Protein AF-A0A662UD74-F1 (afdb_monomer)

Structure (mmCIF, N/CA/C/O backbone):
data_AF-A0A662UD74-F1
#
_entry.id   AF-A0A662UD74-F1
#
loop_
_atom_site.group_PDB
_atom_site.id
_atom_site.type_symbol
_atom_site.label_atom_id
_atom_site.label_alt_id
_atom_site.label_comp_id
_atom_site.label_asym_id
_atom_site.label_entity_id
_atom_site.label_seq_id
_atom_site.pdbx_PDB_ins_code
_atom_site.Cartn_x
_atom_site.Cartn_y
_atom_site.Cartn_z
_atom_site.occupancy
_atom_site.B_iso_or_equiv
_atom_site.auth_seq_id
_atom_site.auth_comp_id
_atom_site.auth_asym_id
_atom_site.auth_atom_id
_atom_site.pdbx_PDB_model_num
ATOM 1 N N . LEU A 1 1 ? -16.471 -1.098 -2.892 1.00 44.75 1 LEU A N 1
ATOM 2 C CA . LEU A 1 1 ? -15.499 -0.949 -1.782 1.00 44.75 1 LEU A CA 1
ATOM 3 C C . LEU A 1 1 ? -14.424 0.017 -2.291 1.00 44.75 1 LEU A C 1
ATOM 5 O O . LEU A 1 1 ? -13.249 -0.309 -2.298 1.00 44.75 1 LEU A O 1
ATOM 9 N N . ASP A 1 2 ? -14.842 1.191 -2.783 1.00 41.38 2 ASP A N 1
ATOM 10 C CA . ASP A 1 2 ? -14.119 1.912 -3.855 1.00 41.38 2 ASP A CA 1
ATOM 11 C C . ASP A 1 2 ? -13.345 3.128 -3.322 1.00 41.38 2 ASP A C 1
ATOM 13 O O . ASP A 1 2 ? -13.164 4.126 -4.008 1.00 41.38 2 ASP A O 1
ATOM 17 N N . LYS A 1 3 ? -12.939 3.073 -2.050 1.00 51.00 3 LYS A N 1
ATOM 18 C CA . LYS A 1 3 ? -12.200 4.141 -1.359 1.00 51.00 3 LYS A CA 1
ATOM 19 C C . LYS A 1 3 ? -10.983 3.568 -0.633 1.00 51.00 3 LYS A C 1
ATOM 21 O O . LYS A 1 3 ? -10.838 3.755 0.573 1.00 51.00 3 LYS A O 1
ATOM 26 N N . LEU A 1 4 ? -10.152 2.822 -1.363 1.00 53.00 4 LEU A N 1
ATOM 27 C CA . LEU A 1 4 ? -8.916 2.233 -0.834 1.00 53.00 4 LEU A CA 1
ATOM 28 C C . LEU A 1 4 ? -7.931 3.302 -0.309 1.00 53.00 4 LEU A C 1
ATOM 30 O O . LEU A 1 4 ? -7.178 3.028 0.620 1.00 53.00 4 LEU A O 1
ATOM 34 N N . ASP A 1 5 ? -8.005 4.536 -0.820 1.00 58.25 5 ASP A N 1
ATOM 35 C CA . ASP A 1 5 ? -7.095 5.635 -0.451 1.00 58.25 5 ASP A CA 1
ATOM 36 C C . ASP A 1 5 ? -7.218 6.092 1.012 1.00 58.25 5 ASP A C 1
ATOM 38 O O . ASP A 1 5 ? -6.289 6.669 1.575 1.00 58.25 5 ASP A O 1
ATOM 42 N N . TYR A 1 6 ? -8.352 5.828 1.668 1.00 63.62 6 TYR A N 1
ATOM 43 C CA . TYR A 1 6 ? -8.586 6.315 3.030 1.00 63.62 6 TYR A CA 1
ATOM 44 C C . TYR A 1 6 ? -7.728 5.607 4.083 1.00 63.62 6 TYR A C 1
ATOM 46 O O . TYR A 1 6 ? -7.452 6.191 5.127 1.00 63.62 6 TYR A O 1
ATOM 54 N N . TRP A 1 7 ? -7.309 4.365 3.829 1.00 67.44 7 TRP A N 1
ATOM 55 C CA . TRP A 1 7 ? -6.445 3.624 4.754 1.00 67.44 7 TRP A CA 1
ATOM 56 C C . TRP A 1 7 ? -5.022 4.175 4.738 1.00 67.44 7 TRP A C 1
ATOM 58 O O . TRP A 1 7 ? -4.445 4.390 5.796 1.00 67.44 7 TRP A O 1
ATOM 68 N N . TYR A 1 8 ? -4.510 4.514 3.552 1.00 68.38 8 TYR A N 1
ATOM 69 C CA . TYR A 1 8 ? -3.223 5.192 3.409 1.00 68.38 8 TYR A CA 1
ATOM 70 C C . TYR A 1 8 ? -3.217 6.567 4.089 1.00 68.38 8 TYR A C 1
ATOM 72 O O . TYR A 1 8 ? -2.278 6.923 4.802 1.00 68.38 8 TYR A O 1
ATOM 80 N N . LEU A 1 9 ? -4.292 7.343 3.920 1.00 74.19 9 LEU A N 1
ATOM 81 C CA . LEU A 1 9 ? -4.428 8.630 4.603 1.00 74.19 9 LEU A CA 1
ATOM 82 C C . LEU A 1 9 ? -4.516 8.475 6.132 1.00 74.19 9 LEU A C 1
ATOM 84 O O . LEU A 1 9 ? -4.100 9.375 6.857 1.00 74.19 9 LEU A O 1
ATOM 88 N N . LEU A 1 10 ? -5.066 7.363 6.628 1.00 79.38 10 LEU A N 1
ATOM 89 C CA . LEU A 1 10 ? -5.180 7.087 8.061 1.00 79.38 10 LEU A CA 1
ATOM 90 C C . LEU A 1 10 ? -3.835 6.673 8.678 1.00 79.38 10 LEU A C 1
ATOM 92 O O . LEU A 1 10 ? -3.499 7.140 9.764 1.00 79.38 10 LEU A O 1
ATOM 96 N N . ASP A 1 11 ? -3.074 5.826 7.982 1.00 75.12 11 ASP A N 1
ATOM 97 C CA . ASP A 1 11 ? -1.722 5.402 8.375 1.00 75.12 11 ASP A CA 1
ATOM 98 C C . ASP A 1 11 ? -0.739 6.585 8.366 1.00 75.12 11 ASP A C 1
ATOM 100 O O . ASP A 1 11 ? -0.071 6.860 9.362 1.00 75.12 11 ASP A O 1
ATOM 104 N N . SER A 1 12 ? -0.750 7.390 7.298 1.00 75.50 12 SER A N 1
ATOM 105 C CA . SER A 1 12 ? 0.073 8.608 7.196 1.00 75.50 12 SER A CA 1
ATOM 106 C C . SER A 1 12 ? -0.319 9.728 8.176 1.00 75.50 12 SER A C 1
ATOM 108 O O . SER A 1 12 ? 0.383 10.737 8.267 1.00 75.50 12 SER A O 1
ATOM 110 N N . GLY A 1 13 ? -1.430 9.583 8.908 1.00 74.94 13 GLY A N 1
ATOM 111 C CA . GLY A 1 13 ? -1.943 10.588 9.843 1.00 74.94 13 GLY A CA 1
ATOM 112 C C . GLY A 1 13 ? -2.609 11.799 9.178 1.00 74.94 13 GLY A C 1
ATOM 113 O O . GLY A 1 13 ? -2.888 12.787 9.856 1.00 74.94 13 GLY A O 1
ATOM 114 N N . ALA A 1 14 ? -2.879 11.743 7.871 1.00 74.81 14 ALA A N 1
ATOM 115 C CA . ALA A 1 14 ? -3.571 12.796 7.126 1.00 74.81 14 ALA A CA 1
ATOM 116 C C . ALA A 1 14 ? -5.083 12.853 7.424 1.00 74.81 14 ALA A C 1
ATOM 118 O O . ALA A 1 14 ? -5.702 13.912 7.303 1.00 74.81 14 ALA A O 1
ATOM 119 N N . VAL A 1 15 ? -5.686 11.731 7.826 1.00 76.06 15 VAL A N 1
ATOM 120 C CA . VAL A 1 15 ? -7.067 11.649 8.332 1.00 76.06 15 VAL A CA 1
ATOM 121 C C . VAL A 1 15 ? -7.108 10.810 9.609 1.00 76.06 15 VAL A C 1
ATOM 123 O O . VAL A 1 15 ? -6.220 10.000 9.847 1.00 76.06 15 VAL A O 1
ATOM 126 N N . ASP A 1 16 ? -8.145 10.977 10.433 1.00 82.44 16 ASP A N 1
ATOM 127 C CA . ASP A 1 16 ? -8.343 10.177 11.646 1.00 82.44 16 ASP A CA 1
ATOM 128 C C . ASP A 1 16 ? -9.834 9.837 11.844 1.00 82.44 16 ASP A C 1
ATOM 130 O O . ASP A 1 16 ? -10.723 10.528 11.335 1.00 82.44 16 ASP A O 1
ATOM 134 N N . LEU A 1 17 ? -10.125 8.777 12.601 1.00 81.69 17 LEU A N 1
ATOM 135 C CA . LEU A 1 17 ? -11.459 8.513 13.128 1.00 81.69 17 LEU A CA 1
ATOM 136 C C . LEU A 1 17 ? -11.721 9.522 14.245 1.00 81.69 17 LEU A C 1
ATOM 138 O O . LEU A 1 17 ? -11.358 9.285 15.393 1.00 81.69 17 LEU A O 1
ATOM 142 N N . ALA A 1 18 ? -12.342 10.651 13.922 1.00 74.06 18 ALA A N 1
ATOM 143 C CA . ALA A 1 18 ? -12.582 11.717 14.883 1.00 74.06 18 ALA A CA 1
ATOM 144 C C . ALA A 1 18 ? -14.037 12.186 14.864 1.00 74.06 18 ALA A C 1
ATOM 146 O O . ALA A 1 18 ? -14.613 12.470 13.817 1.00 74.06 18 ALA A O 1
ATOM 147 N N . CYS A 1 19 ? -14.608 12.349 16.055 1.00 71.69 19 CYS A N 1
ATOM 148 C CA . CYS A 1 19 ? -15.792 13.171 16.269 1.00 71.69 19 CYS A CA 1
ATOM 149 C C . CYS A 1 19 ? -15.415 14.660 16.378 1.00 71.69 19 CYS A C 1
ATOM 151 O O . CYS A 1 19 ? -16.212 15.520 16.012 1.00 71.69 19 CYS A O 1
ATOM 153 N N . HIS A 1 20 ? -14.229 14.969 16.919 1.00 81.12 20 HIS A N 1
ATOM 154 C CA . HIS A 1 20 ? -13.719 16.333 17.081 1.00 81.12 20 HIS A CA 1
ATOM 155 C C . HIS A 1 20 ? -12.193 16.339 17.244 1.00 81.12 20 HIS A C 1
ATOM 157 O O . HIS A 1 20 ? -11.642 15.449 17.892 1.00 81.12 20 HIS A O 1
ATOM 163 N N . VAL A 1 21 ? -11.528 17.363 16.711 1.00 83.44 21 VAL A N 1
ATOM 164 C CA . VAL A 1 21 ? -10.106 17.642 16.956 1.00 83.44 21 VAL A CA 1
ATOM 165 C C . VAL A 1 21 ? -10.029 18.851 17.879 1.00 83.44 21 VAL A C 1
ATOM 167 O O . VAL A 1 21 ? -10.536 19.920 17.542 1.00 83.44 21 VAL A O 1
ATOM 170 N N . PHE A 1 22 ? -9.438 18.677 19.057 1.00 84.69 22 PHE A N 1
ATOM 171 C CA . PHE A 1 22 ? -9.285 19.759 20.021 1.00 84.69 22 PHE A CA 1
ATOM 172 C C . PHE A 1 22 ? -8.203 20.755 19.566 1.00 84.69 22 PHE A C 1
ATOM 174 O O . PHE A 1 22 ? -7.273 20.370 18.855 1.00 84.69 22 PHE A O 1
ATOM 181 N N . PRO A 1 23 ? -8.240 22.019 20.032 1.00 84.62 23 PRO A N 1
ATOM 182 C CA . PRO A 1 23 ? -7.234 23.028 19.675 1.00 84.62 23 PRO A CA 1
ATOM 183 C C . PRO A 1 23 ? -5.786 22.649 20.026 1.00 84.62 23 PRO A C 1
ATOM 185 O O . PRO A 1 23 ? -4.850 23.183 19.444 1.00 84.62 23 PRO A O 1
ATOM 188 N N . ASN A 1 24 ? -5.594 21.727 20.972 1.00 86.44 24 ASN A N 1
ATOM 189 C CA . ASN A 1 24 ? -4.285 21.197 21.366 1.00 86.44 24 ASN A CA 1
ATOM 190 C C . ASN A 1 24 ? -3.782 20.049 20.462 1.00 86.44 24 ASN A C 1
ATOM 192 O O . ASN A 1 24 ? -2.777 19.425 20.789 1.00 86.44 24 ASN A O 1
ATOM 196 N N . GLY A 1 25 ? -4.499 19.726 19.381 1.00 78.31 25 GLY A N 1
ATOM 197 C CA . GLY A 1 25 ? -4.179 18.629 18.466 1.00 78.31 25 GLY A CA 1
ATOM 198 C C . GLY A 1 25 ? -4.589 17.236 18.956 1.00 78.31 25 GLY A C 1
ATOM 199 O O . GLY A 1 25 ? -4.381 16.263 18.238 1.00 78.31 25 GLY A O 1
ATOM 200 N N . SER A 1 26 ? -5.186 17.105 20.147 1.00 81.88 26 SER A N 1
ATOM 201 C CA . SER A 1 26 ? -5.720 15.817 20.611 1.00 81.88 26 SER A CA 1
ATOM 202 C C . SER A 1 26 ? -7.036 15.474 19.912 1.00 81.88 26 SER A C 1
ATOM 204 O O . SER A 1 26 ? -7.837 16.350 19.573 1.00 81.88 26 SER A O 1
ATOM 206 N N . ILE A 1 27 ? -7.264 14.182 19.687 1.00 84.62 27 ILE A N 1
ATOM 207 C CA . ILE A 1 27 ? -8.370 13.696 18.863 1.00 84.62 27 ILE A CA 1
ATOM 208 C C . ILE A 1 27 ? -9.402 13.011 19.752 1.00 84.62 27 ILE A C 1
ATOM 210 O O . ILE A 1 27 ? -9.105 12.074 20.492 1.00 84.62 27 ILE A O 1
ATOM 214 N N . MET A 1 28 ? -10.647 13.475 19.672 1.00 86.94 28 MET A N 1
ATOM 215 C CA . MET A 1 28 ? -11.785 12.800 20.279 1.00 86.94 28 MET A CA 1
ATOM 216 C C . MET A 1 28 ? -12.352 11.789 19.287 1.00 86.94 28 MET A C 1
ATOM 218 O O . MET A 1 28 ? -13.166 12.144 18.434 1.00 86.94 28 MET A O 1
ATOM 222 N N . HIS A 1 29 ? -11.957 10.523 19.420 1.00 86.69 29 HIS A N 1
ATOM 223 C CA . HIS A 1 29 ? -12.416 9.461 18.520 1.00 86.69 29 HIS A CA 1
ATOM 224 C C . HIS A 1 29 ? -13.920 9.173 18.648 1.00 86.69 29 HIS A C 1
ATOM 226 O O . HIS A 1 29 ? -14.628 9.048 17.654 1.00 86.69 29 HIS A O 1
ATOM 232 N N . ILE A 1 30 ? -14.433 9.116 19.880 1.00 87.38 30 ILE A N 1
ATOM 233 C CA . ILE A 1 30 ? -15.851 8.882 20.177 1.00 87.38 30 ILE A CA 1
ATOM 234 C C . ILE A 1 30 ? -16.298 9.908 21.212 1.00 87.38 30 ILE A C 1
ATOM 236 O O . ILE A 1 30 ? -15.596 10.156 22.191 1.00 87.38 30 ILE A O 1
ATOM 240 N N . ASN A 1 31 ? -17.483 10.487 21.018 1.00 88.38 31 ASN A N 1
ATOM 241 C CA . ASN A 1 31 ? -18.059 11.410 21.988 1.00 88.38 31 ASN A CA 1
ATOM 242 C C . ASN A 1 31 ? -18.281 10.694 23.346 1.00 88.38 31 ASN A C 1
ATOM 244 O O . ASN A 1 31 ? -18.991 9.679 23.383 1.00 88.38 31 ASN A O 1
ATOM 248 N N . PRO A 1 32 ? -17.734 11.223 24.464 1.00 89.88 32 PRO A N 1
ATOM 249 C CA . PRO A 1 32 ? -17.830 10.634 25.799 1.00 89.88 32 PRO A CA 1
ATOM 250 C C . PRO A 1 32 ? -19.242 10.246 26.232 1.00 89.88 32 PRO A C 1
ATOM 252 O O . PRO A 1 32 ? -19.409 9.252 26.935 1.00 89.88 32 PRO A O 1
ATOM 255 N N . LYS A 1 33 ? -20.268 10.968 25.761 1.00 90.62 33 LYS A N 1
ATOM 256 C CA . LYS A 1 33 ? -21.680 10.677 26.043 1.00 90.62 33 LYS A CA 1
ATOM 257 C C . LYS A 1 33 ? -22.095 9.261 25.624 1.00 90.62 33 LYS A C 1
ATOM 259 O O . LYS A 1 33 ? -22.949 8.661 26.270 1.00 90.62 33 LYS A O 1
ATOM 264 N N . PHE A 1 34 ? -21.502 8.725 24.558 1.00 90.06 34 PHE A N 1
ATOM 265 C CA . PHE A 1 34 ? -21.858 7.412 24.016 1.00 90.06 34 PHE A CA 1
ATOM 266 C C . PHE A 1 34 ? -20.936 6.289 24.489 1.00 90.06 34 PHE A C 1
ATOM 268 O O . PHE A 1 34 ? -21.299 5.124 24.347 1.00 90.06 34 PHE A O 1
ATOM 275 N N . ILE A 1 35 ? -19.784 6.597 25.095 1.00 89.50 35 ILE A N 1
ATOM 276 C CA . ILE A 1 35 ? -18.833 5.575 25.559 1.00 89.50 35 ILE A CA 1
ATOM 277 C C . ILE A 1 35 ? -19.494 4.559 26.511 1.00 89.50 35 ILE A C 1
ATOM 279 O O . ILE A 1 35 ? -19.326 3.361 26.274 1.00 89.50 35 ILE A O 1
ATOM 283 N N . PRO A 1 36 ? -20.279 4.962 27.534 1.00 94.00 36 PRO A N 1
ATOM 284 C CA . PRO A 1 36 ? -20.924 4.002 28.431 1.00 94.00 36 PRO A CA 1
ATOM 285 C C . PRO A 1 36 ? -21.911 3.085 27.702 1.00 94.00 36 PRO A C 1
ATOM 287 O O . PRO A 1 36 ? -21.937 1.881 27.946 1.00 94.00 36 PRO A O 1
ATOM 290 N N . VAL A 1 37 ? -22.681 3.644 26.764 1.00 94.12 37 VAL A N 1
ATOM 291 C CA . VAL A 1 37 ? -23.664 2.896 25.969 1.00 94.12 37 VAL A CA 1
ATOM 292 C C . VAL A 1 37 ? -22.959 1.863 25.089 1.00 94.12 37 VAL A C 1
ATOM 294 O O . VAL A 1 37 ? -23.325 0.692 25.097 1.00 94.12 37 VAL A O 1
ATOM 297 N N . LEU A 1 38 ? -21.904 2.270 24.381 1.00 92.00 38 LEU A N 1
ATOM 298 C CA . LEU A 1 38 ? -21.159 1.399 23.469 1.00 92.00 38 LEU A CA 1
ATOM 299 C C . LEU A 1 38 ? -20.376 0.302 24.199 1.00 92.00 38 LEU A C 1
ATOM 301 O O . LEU A 1 38 ? -20.249 -0.801 23.673 1.00 92.00 38 LEU A O 1
ATOM 305 N N . LYS A 1 39 ? -19.874 0.577 25.409 1.00 93.88 39 LYS A N 1
ATOM 306 C CA . LYS A 1 39 ? -19.210 -0.431 26.250 1.00 93.88 39 LYS A CA 1
ATOM 307 C C . LYS A 1 39 ? -20.183 -1.477 26.803 1.00 93.88 39 LYS A C 1
ATOM 309 O O . LYS A 1 39 ? -19.777 -2.614 27.039 1.00 93.88 39 LYS A O 1
ATOM 314 N N . ASN A 1 40 ? -21.449 -1.106 26.995 1.00 95.56 40 ASN A N 1
ATOM 315 C CA . ASN A 1 40 ? -22.477 -2.007 27.514 1.00 95.56 40 ASN A CA 1
ATOM 316 C C . ASN A 1 40 ? -23.022 -2.975 26.448 1.00 95.56 40 ASN A C 1
ATOM 318 O O . ASN A 1 40 ? -23.444 -4.081 26.775 1.00 95.56 40 ASN A O 1
ATOM 322 N N . ILE A 1 41 ? -23.003 -2.588 25.170 1.00 94.06 41 ILE A N 1
ATOM 323 C CA . ILE A 1 41 ? -23.485 -3.439 24.075 1.00 94.06 41 ILE A CA 1
ATOM 324 C C . ILE A 1 41 ? -22.392 -4.444 23.700 1.00 94.06 41 ILE A C 1
ATOM 326 O O . ILE A 1 41 ? -21.306 -4.052 23.270 1.00 94.06 41 ILE A O 1
ATOM 330 N N . LYS A 1 42 ? -22.685 -5.740 23.841 1.00 93.94 42 LYS A N 1
ATOM 331 C CA . LYS A 1 42 ? -21.798 -6.841 23.442 1.00 93.94 42 LYS A CA 1
ATOM 332 C C . LYS A 1 42 ? -22.129 -7.326 22.037 1.00 93.94 42 LYS A C 1
ATOM 334 O O . LYS A 1 42 ? -23.296 -7.467 21.681 1.00 93.94 42 LYS A O 1
ATOM 339 N N . VAL A 1 43 ? -21.091 -7.579 21.249 1.00 92.38 43 VAL A N 1
ATOM 340 C CA . VAL A 1 43 ? -21.188 -8.081 19.879 1.00 92.38 43 VAL A CA 1
ATOM 341 C C . VAL A 1 43 ? -20.138 -9.155 19.643 1.00 92.38 43 VAL A C 1
ATOM 343 O O . VAL A 1 43 ? -19.044 -9.114 20.208 1.00 92.38 43 VAL A O 1
ATOM 346 N N . LYS A 1 44 ? -20.474 -10.108 18.777 1.00 92.94 44 LYS A N 1
ATOM 347 C CA . LYS A 1 44 ? -19.532 -11.110 18.289 1.00 92.94 44 LYS A CA 1
ATOM 348 C C . LYS A 1 44 ? -18.891 -10.610 17.004 1.00 92.94 44 LYS A C 1
ATOM 350 O O . LYS A 1 44 ? -19.593 -10.320 16.032 1.00 92.94 44 LYS A O 1
ATOM 355 N N . ASP A 1 45 ? -17.570 -10.500 17.002 1.00 89.44 45 ASP A N 1
ATOM 356 C CA . ASP A 1 45 ? -16.838 -10.100 15.813 1.00 89.44 45 ASP A CA 1
ATOM 357 C C . ASP A 1 45 ? -16.920 -11.181 14.723 1.00 89.44 45 ASP A C 1
ATOM 359 O O . ASP A 1 45 ? -16.673 -12.359 14.971 1.00 89.44 45 ASP A O 1
ATOM 363 N N . LYS A 1 46 ? -17.226 -10.768 13.491 1.00 86.56 46 LYS A N 1
ATOM 364 C CA . LYS A 1 46 ? -17.294 -11.651 12.321 1.00 86.56 46 LYS A CA 1
ATOM 365 C C . LYS A 1 46 ? -15.922 -12.126 11.840 1.00 86.56 46 LYS A C 1
ATOM 367 O O . LYS A 1 46 ? -15.863 -13.165 11.198 1.00 86.56 46 LYS A O 1
ATOM 372 N N . VAL A 1 47 ? -14.851 -11.371 12.109 1.00 82.19 47 VAL A N 1
ATOM 373 C CA . VAL A 1 47 ? -13.498 -11.707 11.623 1.00 82.19 47 VAL A CA 1
ATOM 374 C C . VAL A 1 47 ? -12.760 -12.580 12.632 1.00 82.19 47 VAL A C 1
ATOM 376 O O . VAL A 1 47 ? -12.281 -13.649 12.283 1.00 82.19 47 VAL A O 1
ATOM 379 N N . THR A 1 48 ? -12.684 -12.144 13.891 1.00 81.69 48 THR A N 1
ATOM 380 C CA . THR A 1 48 ? -11.939 -12.864 14.938 1.00 81.69 48 THR A CA 1
ATOM 381 C C . THR A 1 48 ? -12.788 -13.871 15.714 1.00 81.69 48 THR A C 1
ATOM 383 O O . THR A 1 48 ? -12.246 -14.709 16.427 1.00 81.69 48 THR A O 1
ATOM 386 N N . GLY A 1 49 ? -14.121 -13.795 15.625 1.00 87.00 49 GLY A N 1
ATOM 387 C CA . GLY A 1 49 ? -15.037 -14.648 16.388 1.00 87.00 49 GLY A CA 1
ATOM 388 C C . GLY A 1 49 ? -15.164 -14.292 17.874 1.00 87.00 49 GLY A C 1
ATOM 389 O O . GLY A 1 49 ? -15.989 -14.898 18.560 1.00 87.00 49 GLY A O 1
ATOM 390 N N . ALA A 1 50 ? -14.390 -13.322 18.370 1.00 88.31 50 ALA A N 1
ATOM 391 C CA . ALA A 1 50 ? -14.373 -12.917 19.770 1.00 88.31 50 ALA A CA 1
ATOM 392 C C . ALA A 1 50 ? -15.613 -12.093 20.153 1.00 88.31 50 ALA A C 1
ATOM 394 O O . ALA A 1 50 ? -16.097 -11.264 19.376 1.00 88.31 50 ALA A O 1
ATOM 395 N N . GLU A 1 51 ? -16.109 -12.295 21.374 1.00 92.50 51 GLU A N 1
ATOM 396 C CA . GLU A 1 51 ? -17.130 -11.433 21.972 1.00 92.50 51 GLU A CA 1
ATOM 397 C C . GLU A 1 51 ? -16.475 -10.238 22.662 1.00 92.50 51 GLU A C 1
ATOM 399 O O . GLU A 1 51 ? -15.639 -10.387 23.552 1.00 92.50 51 GLU A O 1
ATOM 404 N N . MET A 1 52 ? -16.867 -9.032 22.263 1.00 93.12 52 MET A N 1
ATOM 405 C CA . MET A 1 52 ? -16.333 -7.784 22.808 1.00 93.12 52 MET A CA 1
ATOM 406 C C . MET A 1 52 ? -17.409 -6.700 22.829 1.00 93.12 52 MET A C 1
ATOM 408 O O . MET A 1 52 ? -18.523 -6.908 22.343 1.00 93.12 52 MET A O 1
ATOM 412 N N . SER A 1 53 ? -17.126 -5.549 23.443 1.00 94.88 53 SER A N 1
ATOM 413 C CA . SER A 1 53 ? -18.072 -4.435 23.352 1.00 94.88 53 SER A CA 1
ATOM 414 C C . SER A 1 53 ? -18.026 -3.778 21.972 1.00 94.88 53 SER A C 1
ATOM 416 O O . SER A 1 53 ? -17.019 -3.866 21.267 1.00 94.88 53 SER A O 1
ATOM 418 N N . VAL A 1 54 ? -19.095 -3.077 21.586 1.00 92.50 54 VAL A N 1
ATOM 419 C CA . VAL A 1 54 ? -19.100 -2.284 20.342 1.00 92.50 54 VAL A CA 1
ATOM 420 C C . VAL A 1 54 ? -17.967 -1.258 20.355 1.00 92.50 54 VAL A C 1
ATOM 422 O O . VAL A 1 54 ? -17.323 -1.044 19.331 1.00 92.50 54 VAL A O 1
ATOM 425 N N . TYR A 1 55 ? -17.688 -0.660 21.516 1.00 92.50 55 TYR A N 1
ATOM 426 C CA . TYR A 1 55 ? -16.563 0.260 21.682 1.00 92.50 55 TYR A CA 1
ATOM 427 C C . TYR A 1 55 ? -15.224 -0.406 21.335 1.00 92.50 55 TYR A C 1
ATOM 429 O O . TYR A 1 55 ? -14.449 0.137 20.547 1.00 92.50 55 TYR A O 1
ATOM 437 N N . ASP A 1 56 ? -14.973 -1.594 21.885 1.00 91.94 56 ASP A N 1
ATOM 438 C CA . ASP A 1 56 ? -13.717 -2.317 21.666 1.00 91.94 56 ASP A CA 1
ATOM 439 C C . ASP A 1 56 ? -13.576 -2.749 20.204 1.00 91.94 56 ASP A C 1
ATOM 441 O O . ASP A 1 56 ? -12.497 -2.626 19.632 1.00 91.94 56 ASP A O 1
ATOM 445 N N . LEU A 1 57 ? -14.675 -3.169 19.567 1.00 92.31 57 LEU A N 1
ATOM 446 C CA . LEU A 1 57 ? -14.681 -3.538 18.151 1.00 92.31 57 LEU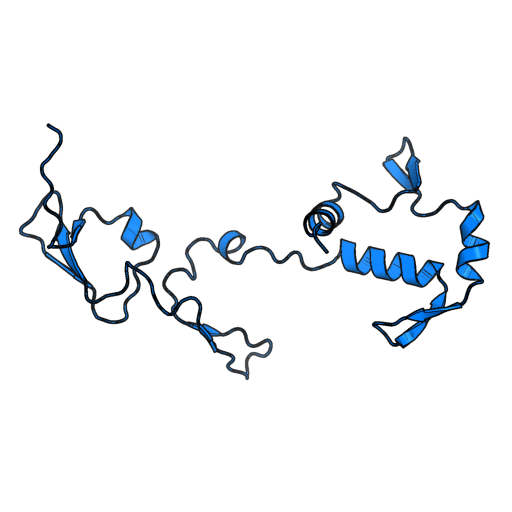 A CA 1
ATOM 447 C C . LEU A 1 57 ? -14.305 -2.355 17.249 1.00 92.31 57 LEU A C 1
ATOM 449 O O . LEU A 1 57 ? -13.518 -2.517 16.315 1.00 92.31 57 LEU A O 1
ATOM 453 N N . VAL A 1 58 ? -14.844 -1.163 17.528 1.00 90.81 58 VAL A N 1
ATOM 454 C CA . VAL A 1 58 ? -14.515 0.057 16.775 1.00 90.81 58 VAL A CA 1
ATOM 455 C C . VAL A 1 58 ? -13.033 0.396 16.925 1.00 90.81 58 VAL A C 1
ATOM 457 O O . VAL A 1 58 ? -12.360 0.628 15.922 1.00 90.81 58 VAL A O 1
ATOM 460 N N . MET A 1 59 ? -12.504 0.367 18.151 1.00 91.25 59 MET A N 1
ATOM 461 C CA . MET A 1 59 ? -11.092 0.679 18.404 1.00 91.25 59 MET A CA 1
ATOM 462 C C . MET A 1 59 ? -10.142 -0.376 17.828 1.00 91.25 59 MET A C 1
ATOM 464 O O . MET A 1 59 ? -9.083 -0.028 17.306 1.00 91.25 59 MET A O 1
ATOM 468 N N . LEU A 1 60 ? -10.535 -1.652 17.847 1.00 90.12 60 LEU A N 1
ATOM 469 C CA . LEU A 1 60 ? -9.789 -2.732 17.208 1.00 90.12 60 LEU A CA 1
ATOM 470 C C . LEU A 1 60 ? -9.677 -2.503 15.698 1.00 90.12 60 LEU A C 1
ATOM 472 O O . LEU A 1 60 ? -8.582 -2.573 15.146 1.00 90.12 60 LEU A O 1
ATOM 476 N N . ARG A 1 61 ? -10.794 -2.198 15.027 1.00 87.56 61 ARG A N 1
ATOM 477 C CA . ARG A 1 61 ? -10.808 -1.937 13.580 1.00 87.56 61 ARG A CA 1
ATOM 478 C C . ARG A 1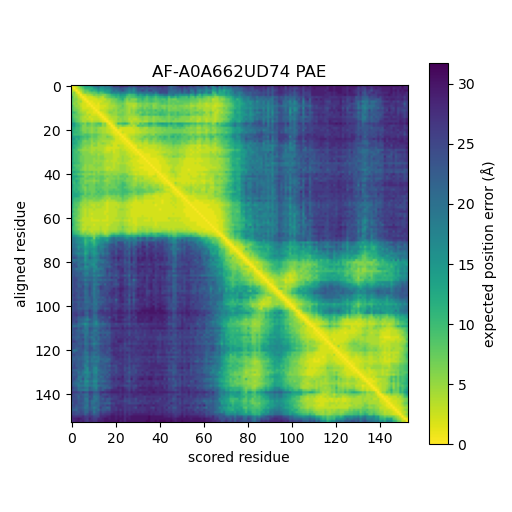 61 ? -10.041 -0.678 13.215 1.00 87.56 61 ARG A C 1
ATOM 480 O O . ARG A 1 61 ? -9.293 -0.703 12.246 1.00 87.56 61 ARG A O 1
ATOM 487 N N . TYR A 1 62 ? -10.176 0.379 14.009 1.00 87.75 62 TYR A N 1
ATOM 488 C CA . TYR A 1 62 ? -9.375 1.587 13.852 1.00 87.75 62 TYR A CA 1
ATOM 489 C C . TYR A 1 62 ? -7.875 1.275 13.911 1.00 87.75 62 TYR A C 1
ATOM 491 O O . TYR A 1 62 ? -7.143 1.646 13.001 1.00 87.75 62 TYR A O 1
ATOM 499 N N . SER A 1 63 ? -7.431 0.525 14.925 1.00 86.00 63 SER A N 1
ATOM 500 C CA . SER A 1 63 ? -6.027 0.120 15.060 1.00 86.00 63 SER A CA 1
ATOM 501 C C . SER A 1 63 ? -5.548 -0.733 13.883 1.00 86.00 63 SER A C 1
ATOM 503 O O . SER A 1 63 ? -4.453 -0.519 13.370 1.00 86.00 63 SER A O 1
ATOM 505 N N . GLN A 1 64 ? -6.375 -1.667 13.413 1.00 83.56 64 GLN A N 1
ATOM 506 C CA . GLN A 1 64 ? -6.048 -2.508 12.261 1.00 83.56 64 GLN A CA 1
ATOM 507 C C . GLN A 1 64 ? -5.949 -1.723 10.955 1.00 83.56 64 GLN A C 1
ATOM 509 O O . GLN A 1 64 ? -5.118 -2.064 10.129 1.00 83.56 64 GLN A O 1
ATOM 514 N N . MET A 1 65 ? -6.781 -0.696 10.758 1.00 80.81 65 MET A N 1
ATOM 515 C CA . MET A 1 65 ? -6.706 0.160 9.570 1.00 80.81 65 MET A CA 1
ATOM 516 C C . MET A 1 65 ? -5.535 1.138 9.657 1.00 80.81 65 MET A C 1
ATOM 518 O O . MET A 1 65 ? -4.855 1.348 8.663 1.00 80.81 65 MET A O 1
ATOM 522 N N . LYS A 1 66 ? -5.290 1.716 10.839 1.00 82.06 66 LYS A N 1
ATOM 523 C CA . LYS A 1 66 ? -4.195 2.663 11.069 1.00 82.06 66 LYS A CA 1
ATOM 524 C C . LYS A 1 66 ? -2.826 2.011 10.944 1.00 82.06 66 LYS A C 1
ATOM 526 O O . LYS A 1 66 ? -1.920 2.648 10.453 1.00 82.06 66 LYS A O 1
ATOM 531 N N . ASN A 1 67 ? -2.687 0.770 11.403 1.00 77.25 67 ASN A N 1
ATOM 532 C CA . ASN A 1 67 ? -1.437 0.014 11.324 1.00 77.25 67 ASN A CA 1
ATOM 533 C C . ASN A 1 67 ? -1.494 -1.057 10.228 1.00 77.25 67 ASN A C 1
ATOM 535 O O . ASN A 1 67 ? -0.764 -2.049 10.300 1.00 77.25 67 ASN A O 1
ATOM 539 N N . ALA A 1 68 ? -2.416 -0.929 9.268 1.00 70.50 68 ALA A N 1
ATOM 540 C CA . ALA A 1 68 ? -2.436 -1.834 8.134 1.00 70.50 68 ALA A CA 1
ATOM 541 C C . ALA A 1 68 ? -1.097 -1.670 7.407 1.00 70.50 68 ALA A C 1
ATOM 543 O O . ALA A 1 68 ? -0.716 -0.529 7.147 1.00 70.50 68 ALA A O 1
ATOM 544 N N . PRO A 1 69 ? -0.383 -2.759 7.067 1.00 63.38 69 PRO A N 1
ATOM 545 C CA . PRO A 1 69 ? 0.760 -2.643 6.185 1.00 63.38 69 PRO A CA 1
ATOM 546 C C . PRO A 1 69 ? 0.233 -2.059 4.879 1.00 63.38 69 PRO A C 1
ATOM 548 O O . PRO A 1 69 ? -0.440 -2.741 4.102 1.00 63.38 69 PRO A O 1
ATOM 551 N N . VAL A 1 70 ? 0.476 -0.765 4.668 1.00 60.47 70 VAL A N 1
ATOM 552 C CA . VAL A 1 70 ? 0.297 -0.159 3.361 1.00 60.47 70 VAL A CA 1
ATOM 553 C C . VAL A 1 70 ? 1.179 -1.001 2.461 1.00 60.47 70 VAL A C 1
ATOM 555 O O . VAL A 1 70 ? 2.370 -1.1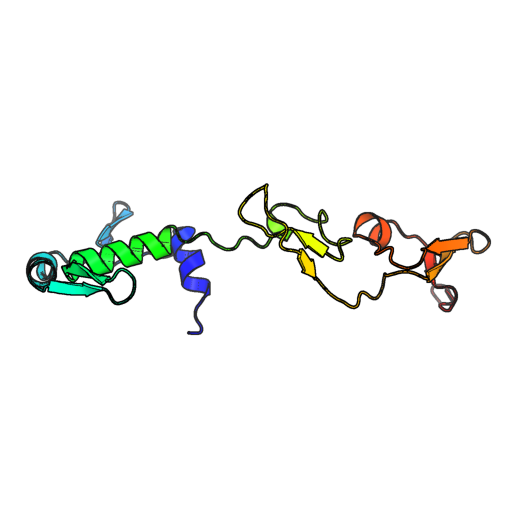59 2.734 1.00 60.47 70 VAL A O 1
ATOM 558 N N . LEU A 1 71 ? 0.575 -1.634 1.456 1.00 55.44 71 LEU A N 1
ATOM 559 C CA . LEU A 1 71 ? 1.314 -2.335 0.421 1.00 55.44 71 LEU A CA 1
ATOM 560 C C . LEU A 1 71 ? 2.128 -1.271 -0.308 1.00 55.44 71 LEU A C 1
ATOM 562 O O . LEU A 1 71 ? 1.682 -0.711 -1.305 1.00 55.44 71 LEU A O 1
ATOM 566 N N . THR A 1 72 ? 3.288 -0.928 0.246 1.00 52.84 72 THR A N 1
ATOM 567 C CA . THR A 1 72 ? 4.265 -0.098 -0.428 1.00 52.84 72 THR A CA 1
ATOM 568 C C . THR A 1 72 ? 4.600 -0.866 -1.695 1.00 52.84 72 THR A C 1
ATOM 570 O O . THR A 1 72 ? 5.050 -2.013 -1.588 1.00 52.84 72 THR A O 1
ATOM 573 N N . PRO A 1 73 ? 4.330 -0.301 -2.886 1.00 55.91 73 PRO A N 1
ATOM 574 C CA . PRO A 1 73 ? 4.687 -0.959 -4.128 1.00 55.91 73 PRO A CA 1
ATOM 575 C C . PRO A 1 73 ? 6.153 -1.373 -4.036 1.00 55.91 73 PRO A C 1
ATOM 577 O O . PRO A 1 73 ? 6.985 -0.585 -3.587 1.00 55.91 73 PRO A O 1
ATOM 580 N N . LEU A 1 74 ? 6.474 -2.611 -4.408 1.00 56.91 74 LEU A N 1
ATOM 581 C CA . LEU A 1 74 ? 7.830 -3.151 -4.268 1.00 56.91 74 LEU A CA 1
ATOM 582 C C . LEU A 1 74 ? 8.872 -2.242 -4.959 1.00 56.91 74 LEU A C 1
ATOM 584 O O . LEU A 1 74 ? 9.987 -2.069 -4.468 1.00 56.91 74 LEU A O 1
ATOM 588 N N . GLU A 1 75 ? 8.449 -1.579 -6.037 1.00 49.72 75 GLU A N 1
ATOM 589 C CA . GL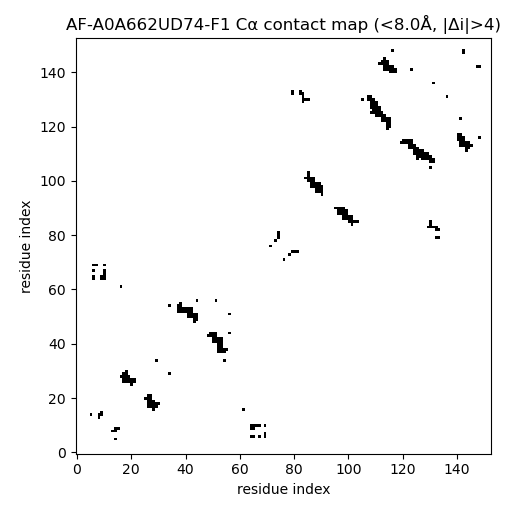U A 1 75 ? 9.199 -0.566 -6.786 1.00 49.72 75 GLU A CA 1
ATOM 590 C C . GLU A 1 75 ? 9.535 0.699 -5.980 1.00 49.72 75 GLU A C 1
ATOM 592 O O . GLU A 1 75 ? 10.571 1.313 -6.216 1.00 49.72 75 GLU A O 1
ATOM 597 N N . ALA A 1 76 ? 8.710 1.086 -5.003 1.00 56.06 76 ALA A N 1
ATOM 598 C CA . ALA A 1 76 ? 8.973 2.242 -4.146 1.00 56.06 76 ALA A CA 1
ATOM 599 C C . ALA A 1 76 ? 10.023 1.949 -3.058 1.00 56.06 76 ALA A C 1
ATOM 601 O O . ALA A 1 76 ? 10.654 2.876 -2.553 1.00 56.06 76 ALA A O 1
ATOM 602 N N . VAL A 1 77 ? 10.232 0.675 -2.700 1.00 62.97 77 VAL A N 1
ATOM 603 C CA . VAL A 1 77 ? 11.247 0.256 -1.713 1.00 62.97 77 VAL A CA 1
ATOM 604 C C . VAL A 1 77 ? 12.583 -0.063 -2.385 1.00 62.97 77 VAL A C 1
ATOM 606 O O . VAL A 1 77 ? 13.642 0.234 -1.834 1.00 62.97 77 VAL A O 1
ATOM 609 N N . ALA A 1 78 ? 12.545 -0.678 -3.568 1.00 62.94 78 ALA A N 1
ATOM 610 C CA . ALA A 1 78 ? 13.730 -1.074 -4.319 1.00 62.94 78 ALA A CA 1
ATOM 611 C C . ALA A 1 78 ? 13.524 -0.803 -5.819 1.00 62.94 78 ALA A C 1
ATOM 613 O O . ALA A 1 78 ? 13.225 -1.740 -6.570 1.00 62.94 78 ALA A O 1
ATOM 614 N N . PRO A 1 79 ? 13.679 0.457 -6.267 1.00 60.94 79 PRO A N 1
ATOM 615 C CA . PRO A 1 79 ? 13.525 0.795 -7.676 1.00 60.94 79 PRO A CA 1
ATOM 616 C C . PRO A 1 79 ? 14.497 -0.037 -8.524 1.00 60.94 79 PRO A C 1
ATOM 618 O O . PRO A 1 79 ? 15.657 -0.227 -8.151 1.00 60.94 79 PRO A O 1
ATOM 621 N N . HIS A 1 80 ? 14.003 -0.571 -9.643 1.00 65.38 80 HIS A N 1
ATOM 622 C CA . HIS A 1 80 ? 14.763 -1.316 -10.660 1.00 65.38 80 HIS A CA 1
ATOM 623 C C . HIS A 1 80 ? 15.337 -2.686 -10.258 1.00 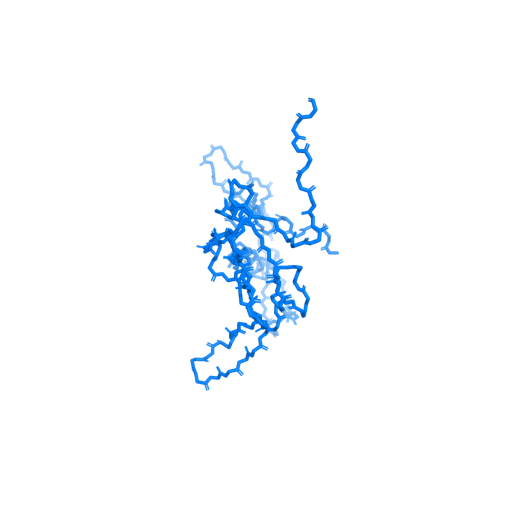65.38 80 HIS A C 1
ATOM 625 O O . HIS A 1 80 ? 15.932 -3.362 -11.094 1.00 65.38 80 HIS A O 1
ATOM 631 N N . LYS A 1 81 ? 15.157 -3.148 -9.013 1.00 66.62 81 LYS A N 1
ATOM 632 C CA . LYS A 1 81 ? 15.760 -4.413 -8.546 1.00 66.62 81 LYS A CA 1
ATOM 633 C C . LYS A 1 81 ? 15.105 -5.671 -9.136 1.00 66.62 81 LYS A C 1
ATOM 635 O O . LYS A 1 81 ? 15.751 -6.713 -9.200 1.00 66.62 81 LYS A O 1
ATOM 640 N N . TYR A 1 82 ? 13.833 -5.588 -9.518 1.00 66.50 82 TYR A N 1
ATOM 641 C CA . TYR A 1 82 ? 13.016 -6.757 -9.870 1.00 66.50 82 TYR A CA 1
ATOM 642 C C . TYR A 1 82 ? 12.408 -6.687 -11.280 1.00 66.50 82 TYR A C 1
ATOM 644 O O . TYR A 1 82 ? 11.588 -7.526 -11.630 1.00 66.50 82 TYR A O 1
ATOM 652 N N . GLU A 1 83 ? 12.800 -5.705 -12.096 1.00 66.38 83 GLU A N 1
ATOM 653 C CA . GLU A 1 83 ? 12.212 -5.471 -13.427 1.00 66.38 83 GLU A CA 1
ATOM 654 C C . GLU A 1 83 ? 12.610 -6.526 -14.465 1.00 66.38 83 GLU A C 1
ATOM 656 O O . GLU A 1 83 ? 11.850 -6.817 -15.382 1.00 66.38 83 GLU A O 1
ATOM 661 N N . ASN A 1 84 ? 13.799 -7.112 -14.320 1.00 68.69 84 ASN A N 1
ATOM 662 C CA . ASN A 1 84 ? 14.311 -8.150 -15.214 1.00 68.69 84 ASN A CA 1
ATOM 663 C C . ASN A 1 84 ? 14.012 -9.576 -14.722 1.00 68.69 84 ASN A C 1
ATOM 665 O O . ASN A 1 84 ? 14.488 -10.546 -15.314 1.00 68.69 84 ASN A O 1
ATOM 669 N N . LEU A 1 85 ? 13.249 -9.722 -13.634 1.00 70.56 85 LEU A N 1
ATOM 670 C CA . LEU A 1 85 ? 12.868 -11.028 -13.115 1.00 70.56 85 LEU A CA 1
ATOM 671 C C . LEU A 1 85 ? 11.573 -11.497 -13.773 1.00 70.56 85 LEU A C 1
ATOM 673 O O . LEU A 1 85 ? 10.548 -10.825 -13.741 1.00 70.56 85 LEU A O 1
ATOM 677 N N . THR A 1 86 ? 11.603 -12.701 -14.329 1.00 65.88 86 THR A N 1
ATOM 678 C CA . THR A 1 86 ? 10.404 -13.380 -14.835 1.00 65.88 86 THR A CA 1
ATOM 679 C C . THR A 1 86 ? 9.660 -14.123 -13.724 1.00 65.88 86 THR A C 1
ATOM 681 O O . THR A 1 86 ? 8.453 -14.351 -13.830 1.00 65.88 86 THR A O 1
ATOM 684 N N . VAL A 1 87 ? 10.369 -14.455 -12.637 1.00 71.50 87 VAL A N 1
ATOM 685 C CA . VAL A 1 87 ? 9.863 -15.173 -11.465 1.00 71.50 87 VAL A CA 1
ATOM 686 C C . VAL A 1 87 ? 10.461 -14.578 -10.190 1.00 71.50 87 VAL A C 1
ATOM 688 O O . VAL A 1 87 ? 11.668 -14.353 -10.115 1.00 71.50 87 VAL A O 1
ATOM 691 N N . ILE A 1 88 ? 9.628 -14.365 -9.173 1.00 71.44 88 ILE A N 1
ATOM 692 C CA . ILE A 1 88 ? 10.059 -14.046 -7.804 1.00 71.44 88 ILE A CA 1
ATOM 693 C C . ILE A 1 88 ? 9.548 -15.109 -6.835 1.00 71.44 88 ILE A C 1
ATOM 695 O O . ILE A 1 88 ? 8.444 -15.620 -7.005 1.00 71.44 88 ILE A O 1
ATOM 699 N N . ASN A 1 89 ? 10.337 -15.423 -5.808 1.00 74.62 89 ASN A N 1
ATOM 700 C CA . ASN A 1 89 ? 9.881 -16.260 -4.702 1.00 74.62 89 ASN A CA 1
ATOM 701 C C . ASN A 1 89 ? 9.161 -15.374 -3.671 1.00 74.62 89 ASN A C 1
ATOM 703 O O . ASN A 1 89 ? 9.752 -14.422 -3.158 1.00 74.62 89 ASN A O 1
ATOM 707 N N . ILE A 1 90 ? 7.892 -15.675 -3.402 1.00 74.69 90 ILE A N 1
ATOM 708 C CA . ILE A 1 90 ? 7.018 -14.947 -2.471 1.00 74.69 90 ILE A CA 1
ATOM 709 C C . ILE A 1 90 ? 6.726 -15.727 -1.181 1.00 74.69 90 ILE A C 1
ATOM 711 O O . ILE A 1 90 ? 5.870 -15.313 -0.404 1.00 74.69 90 ILE A O 1
ATOM 715 N N . ALA A 1 91 ? 7.415 -16.843 -0.938 1.00 76.50 91 ALA A N 1
ATOM 716 C CA . ALA A 1 91 ? 7.163 -17.668 0.234 1.00 76.50 91 ALA A CA 1
ATOM 717 C C . ALA A 1 91 ? 7.418 -16.902 1.544 1.00 76.50 91 ALA A C 1
ATOM 719 O O . ALA A 1 91 ? 8.460 -16.275 1.736 1.00 76.50 91 ALA A O 1
ATOM 720 N N . GLU A 1 92 ? 6.484 -17.016 2.492 1.00 64.62 92 GLU A N 1
ATOM 721 C CA . GLU A 1 92 ? 6.609 -16.403 3.823 1.00 64.62 92 GLU A CA 1
ATOM 722 C C . GLU A 1 92 ? 7.694 -17.068 4.686 1.00 64.62 92 GLU A C 1
ATOM 724 O O . GLU A 1 92 ? 8.195 -16.472 5.643 1.00 64.62 92 GLU A O 1
ATOM 729 N N . LYS A 1 93 ? 8.055 -18.318 4.370 1.00 70.00 93 LYS A N 1
ATOM 730 C CA . LYS A 1 93 ? 9.052 -19.105 5.101 1.00 70.00 93 LYS A CA 1
ATOM 731 C C . LYS A 1 93 ? 10.278 -19.363 4.221 1.00 70.00 93 LYS A C 1
ATOM 733 O O . LYS A 1 93 ? 10.100 -19.785 3.083 1.00 70.00 93 LYS A O 1
ATOM 738 N N . PRO A 1 94 ? 11.508 -19.242 4.759 1.00 67.19 94 PRO A N 1
ATOM 739 C CA . PRO A 1 94 ? 12.738 -19.478 3.995 1.00 67.19 94 PRO A CA 1
ATOM 740 C C . PRO A 1 94 ? 12.871 -20.901 3.429 1.00 67.19 94 PRO A C 1
ATOM 742 O O . PRO A 1 94 ? 13.657 -21.127 2.519 1.00 67.19 94 PRO A O 1
ATOM 745 N N . GLU A 1 95 ? 12.138 -21.862 3.997 1.00 76.62 95 GLU A N 1
ATOM 746 C CA . GLU A 1 95 ? 12.179 -23.283 3.625 1.00 76.62 95 GLU A CA 1
ATOM 747 C C . GLU A 1 95 ? 11.124 -23.666 2.569 1.00 76.62 95 GLU A C 1
ATOM 749 O O . GLU A 1 95 ? 11.002 -24.838 2.216 1.00 76.62 95 GLU A O 1
ATOM 754 N N . GLN A 1 96 ? 10.331 -22.704 2.086 1.00 64.12 96 GLN A N 1
ATOM 755 C CA . GLN A 1 96 ? 9.303 -22.917 1.067 1.00 64.12 96 GLN A CA 1
ATOM 756 C C . GLN A 1 96 ? 9.638 -22.126 -0.205 1.00 64.12 96 GLN A C 1
ATOM 758 O O . GLN A 1 96 ? 10.176 -21.022 -0.147 1.00 64.12 96 GLN A O 1
ATOM 763 N N . GLU A 1 97 ? 9.318 -22.696 -1.365 1.00 70.25 97 GLU A N 1
ATOM 764 C CA . GLU A 1 97 ? 9.398 -22.004 -2.652 1.00 70.25 97 GLU A CA 1
ATOM 765 C C . GLU A 1 97 ? 7.986 -21.768 -3.179 1.00 70.25 97 GLU A C 1
ATOM 767 O O . GLU A 1 97 ? 7.269 -22.712 -3.511 1.00 70.25 97 GLU A O 1
ATOM 772 N N . GLU A 1 98 ? 7.586 -20.500 -3.262 1.00 74.56 98 GLU A N 1
ATOM 773 C CA . GLU A 1 98 ? 6.350 -20.085 -3.920 1.00 74.56 98 GLU A CA 1
ATOM 774 C C . GLU A 1 98 ? 6.711 -19.116 -5.039 1.00 74.56 98 GLU A C 1
ATOM 776 O O . GLU A 1 98 ? 6.999 -17.946 -4.809 1.00 74.56 98 GLU A O 1
ATOM 781 N N . ASN A 1 99 ? 6.751 -19.625 -6.266 1.00 73.56 99 ASN A N 1
ATOM 782 C CA . ASN A 1 99 ? 7.177 -18.863 -7.431 1.00 73.56 99 ASN A CA 1
ATOM 783 C C . ASN A 1 99 ? 5.999 -18.083 -8.027 1.00 73.56 99 ASN A C 1
ATOM 785 O O . ASN A 1 99 ? 5.024 -18.674 -8.490 1.00 73.56 99 ASN A O 1
ATOM 789 N N . TYR A 1 100 ? 6.107 -16.756 -8.057 1.00 68.69 100 TYR A N 1
ATOM 790 C CA . TYR A 1 100 ? 5.154 -15.861 -8.703 1.00 68.69 100 TYR A CA 1
ATOM 791 C C . TYR A 1 100 ? 5.717 -15.356 -10.035 1.00 68.69 100 TYR A C 1
ATOM 793 O O . TYR A 1 100 ? 6.806 -14.780 -10.082 1.00 68.69 100 TYR A O 1
ATOM 801 N N . ILE A 1 101 ? 4.969 -15.572 -11.121 1.00 67.25 101 ILE A N 1
ATOM 802 C CA . ILE A 1 101 ? 5.325 -15.114 -12.470 1.00 67.25 101 ILE A CA 1
ATOM 803 C C . ILE A 1 101 ? 4.834 -13.677 -12.634 1.00 67.25 101 ILE A C 1
ATOM 805 O O . ILE A 1 101 ? 3.637 -13.413 -12.532 1.00 67.25 101 ILE A O 1
ATOM 809 N N . ILE A 1 102 ? 5.756 -12.751 -12.896 1.00 62.75 102 ILE A N 1
ATOM 810 C CA . ILE A 1 102 ? 5.471 -11.308 -12.862 1.00 62.75 102 ILE A CA 1
ATOM 811 C C . ILE A 1 102 ? 4.819 -10.839 -14.171 1.00 62.75 102 ILE A C 1
ATOM 813 O O . ILE A 1 102 ? 3.863 -10.067 -14.145 1.00 62.75 102 ILE A O 1
ATOM 817 N N . ALA A 1 103 ? 5.276 -11.360 -15.313 1.00 58.91 103 ALA A N 1
ATOM 818 C CA . ALA A 1 103 ? 4.615 -11.224 -16.608 1.00 58.91 103 ALA A CA 1
ATOM 819 C C . ALA A 1 103 ? 5.143 -12.287 -17.592 1.00 58.91 103 ALA A C 1
ATOM 821 O O . ALA A 1 103 ? 6.357 -12.439 -17.718 1.00 58.91 103 ALA A O 1
ATOM 822 N N . PRO A 1 104 ? 4.275 -13.003 -18.330 1.00 59.31 104 PRO A N 1
ATOM 823 C CA . PRO A 1 104 ? 4.710 -13.990 -19.322 1.00 59.31 104 PRO A CA 1
ATOM 824 C C . PRO A 1 104 ? 5.240 -13.358 -20.622 1.00 59.31 104 PRO A C 1
ATOM 826 O O . PRO A 1 104 ? 5.839 -14.057 -21.433 1.00 59.31 104 PRO A O 1
ATOM 829 N N . PHE A 1 105 ? 5.006 -12.059 -20.847 1.00 59.97 105 PHE A N 1
ATOM 830 C CA . PHE A 1 105 ? 5.421 -11.345 -22.054 1.00 59.97 105 PHE A CA 1
ATOM 831 C C . PHE A 1 105 ? 6.013 -9.977 -21.703 1.00 59.97 105 PHE A C 1
ATOM 833 O O . PHE A 1 105 ? 5.338 -9.147 -21.094 1.00 59.97 105 PHE A O 1
ATOM 840 N N . HIS A 1 106 ? 7.253 -9.733 -22.130 1.00 67.69 106 HIS A N 1
ATOM 841 C CA . HIS A 1 106 ? 7.933 -8.446 -22.000 1.00 67.69 106 HIS A CA 1
ATOM 842 C C . HIS A 1 106 ? 8.627 -8.109 -23.327 1.00 67.69 106 HIS A C 1
ATOM 844 O O . HIS A 1 106 ? 9.395 -8.917 -23.847 1.00 67.69 106 HIS A O 1
ATOM 850 N N . VAL A 1 107 ? 8.348 -6.926 -23.890 1.00 69.31 107 VAL A N 1
ATOM 851 C CA . VAL A 1 107 ? 8.789 -6.519 -25.248 1.00 69.31 107 VAL A CA 1
ATOM 852 C C . VAL A 1 107 ? 10.309 -6.388 -25.401 1.00 69.31 107 VAL A C 1
ATOM 854 O O . VAL A 1 107 ? 10.809 -6.358 -26.520 1.00 69.31 107 VAL A O 1
ATOM 857 N N . PHE A 1 108 ? 11.038 -6.350 -24.284 1.00 75.12 108 PHE A N 1
ATOM 858 C CA . PHE A 1 108 ? 12.503 -6.349 -24.230 1.00 75.12 108 PHE A CA 1
ATOM 859 C C . PHE A 1 108 ? 13.080 -7.684 -23.727 1.00 75.12 108 PHE A C 1
ATOM 861 O O . PHE A 1 108 ? 14.106 -7.698 -23.049 1.00 75.12 108 PHE A O 1
ATOM 868 N N . THR A 1 109 ? 12.391 -8.796 -23.997 1.00 83.75 109 THR A N 1
ATOM 869 C CA . THR A 1 109 ? 12.916 -10.153 -23.767 1.00 83.75 109 THR A CA 1
ATOM 870 C C . THR A 1 109 ? 13.561 -10.654 -25.046 1.00 83.75 109 THR A C 1
ATOM 872 O O . THR A 1 109 ? 12.942 -10.578 -26.107 1.00 83.75 109 THR A O 1
ATOM 875 N N . GLY A 1 110 ? 14.783 -11.173 -24.952 1.00 81.69 110 GLY A N 1
ATOM 876 C CA . GLY A 1 110 ? 15.435 -11.833 -26.075 1.00 81.69 110 GLY A CA 1
ATOM 877 C C . GLY A 1 110 ? 14.651 -13.058 -26.575 1.00 81.69 110 GLY A C 1
ATOM 878 O O . GLY A 1 110 ? 13.854 -13.633 -25.826 1.00 81.69 110 GLY A O 1
ATOM 879 N N . PRO A 1 111 ? 14.897 -13.515 -27.812 1.00 87.94 111 PRO A N 1
ATOM 880 C CA . PRO A 1 111 ? 16.027 -13.131 -28.653 1.00 87.94 111 PRO A CA 1
ATOM 881 C C . PRO A 1 111 ? 15.805 -11.802 -29.390 1.00 87.94 111 PRO A C 1
ATOM 883 O O . PRO A 1 111 ? 14.787 -11.621 -30.056 1.00 87.94 111 PRO A O 1
ATOM 886 N N . LEU A 1 112 ? 16.760 -10.873 -29.273 1.00 87.00 112 LEU A N 1
ATOM 887 C CA . LEU A 1 112 ? 16.730 -9.575 -29.957 1.00 87.00 112 LEU A CA 1
ATOM 888 C C . LEU A 1 112 ? 18.106 -9.243 -30.537 1.00 87.00 112 LEU A C 1
ATOM 890 O O . LEU A 1 112 ? 19.115 -9.326 -29.837 1.00 87.00 112 LEU A O 1
ATOM 894 N N . ASP A 1 113 ? 18.115 -8.801 -31.790 1.00 88.44 113 ASP A N 1
ATOM 895 C CA . ASP A 1 113 ? 19.299 -8.313 -32.492 1.00 88.44 113 ASP A CA 1
ATOM 896 C C . ASP A 1 113 ? 19.161 -6.818 -32.780 1.00 88.44 113 ASP A C 1
ATOM 898 O O . ASP A 1 113 ? 18.079 -6.316 -33.109 1.00 88.44 113 ASP A O 1
ATOM 902 N N . GLY A 1 114 ? 20.266 -6.094 -32.653 1.00 88.00 114 GLY A N 1
ATOM 903 C CA . GLY A 1 114 ? 20.312 -4.661 -32.883 1.00 88.00 114 GLY A CA 1
ATOM 904 C C . GLY A 1 114 ? 21.704 -4.138 -33.195 1.00 88.00 114 GLY A C 1
ATOM 905 O O . GLY A 1 114 ? 22.681 -4.883 -33.289 1.00 88.00 114 GLY A O 1
ATOM 906 N N . TYR A 1 115 ? 21.800 -2.822 -33.342 1.00 86.19 115 TYR A N 1
ATOM 907 C CA . TYR A 1 115 ? 23.028 -2.121 -33.689 1.00 86.19 115 TYR A CA 1
ATOM 908 C C . TYR A 1 115 ? 23.147 -0.786 -32.955 1.00 86.19 115 TYR A C 1
ATOM 910 O O . TYR A 1 115 ? 22.151 -0.091 -32.736 1.00 86.19 115 TYR A O 1
ATOM 918 N N . MET A 1 116 ? 24.370 -0.392 -32.594 1.00 84.88 116 MET A N 1
ATOM 919 C CA . MET A 1 116 ? 24.617 0.905 -31.962 1.00 84.88 116 MET A CA 1
ATOM 920 C C . MET A 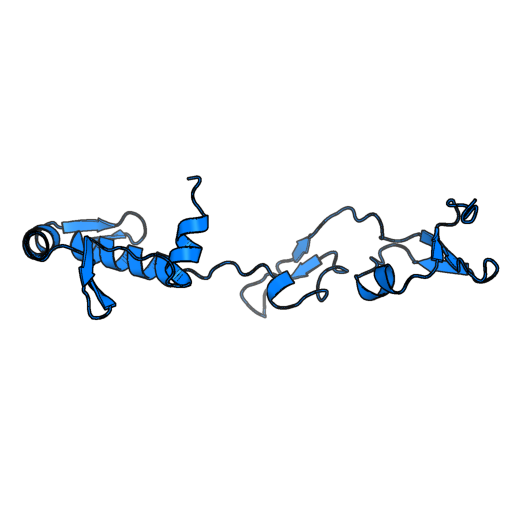1 116 ? 24.271 2.039 -32.930 1.00 84.88 116 MET A C 1
ATOM 922 O O . MET A 1 116 ? 24.783 2.099 -34.044 1.00 84.88 116 MET A O 1
ATOM 926 N N . LYS A 1 117 ? 23.419 2.974 -32.499 1.00 82.56 117 LYS A N 1
ATOM 927 C CA . LYS A 1 117 ? 22.945 4.096 -33.321 1.00 82.56 117 LYS A CA 1
ATOM 928 C C . LYS A 1 117 ? 24.102 4.881 -33.944 1.00 82.56 117 LYS A C 1
ATOM 930 O O . LYS A 1 117 ? 24.047 5.206 -35.127 1.00 82.56 117 LYS A O 1
ATOM 935 N N . ASP A 1 118 ? 25.108 5.196 -33.132 1.00 83.50 118 ASP A N 1
ATOM 936 C CA . ASP A 1 118 ? 26.246 6.027 -33.537 1.00 83.50 118 ASP A CA 1
ATOM 937 C C . ASP A 1 118 ? 27.350 5.212 -34.237 1.00 83.50 118 ASP A C 1
ATOM 939 O O . ASP A 1 118 ? 28.255 5.790 -34.836 1.00 83.50 118 ASP A O 1
ATOM 943 N N . ASN A 1 119 ? 27.268 3.876 -34.197 1.00 84.38 119 ASN A N 1
ATOM 944 C CA . ASN A 1 119 ? 28.183 2.964 -34.882 1.00 84.38 119 ASN A CA 1
ATOM 945 C C . ASN A 1 119 ? 27.454 1.683 -35.349 1.00 84.38 119 ASN A C 1
ATOM 947 O O . ASN A 1 119 ? 27.492 0.667 -34.652 1.00 84.38 119 ASN A O 1
ATOM 951 N N . PRO A 1 120 ? 26.791 1.699 -36.521 1.00 83.38 120 PRO A N 1
ATOM 952 C C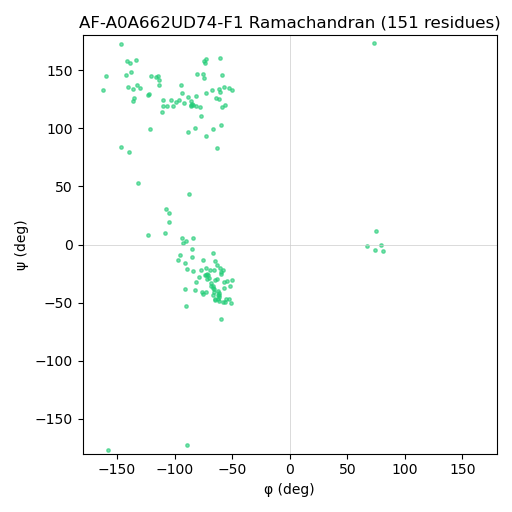A . PRO A 1 120 ? 25.943 0.590 -36.970 1.00 83.38 120 PRO A CA 1
ATOM 953 C C . PRO A 1 120 ? 26.650 -0.750 -37.207 1.00 83.38 120 PRO A C 1
ATOM 955 O O . PRO A 1 120 ? 25.990 -1.791 -37.230 1.00 83.38 120 PRO A O 1
ATOM 958 N N . ASP A 1 121 ? 27.977 -0.743 -37.348 1.00 85.12 121 ASP A N 1
ATOM 959 C CA . ASP A 1 121 ? 28.784 -1.964 -37.460 1.00 85.12 121 ASP A CA 1
ATOM 960 C C . ASP A 1 121 ? 28.896 -2.706 -36.118 1.00 85.12 121 ASP A C 1
ATOM 962 O O . ASP A 1 121 ? 29.169 -3.907 -36.072 1.00 85.12 121 ASP A O 1
ATOM 966 N N . GLN A 1 122 ? 28.653 -2.008 -35.005 1.00 87.06 122 GLN A N 1
ATOM 967 C CA . GLN A 1 122 ? 28.616 -2.604 -33.680 1.00 87.06 122 GLN A CA 1
ATOM 968 C C . GLN A 1 122 ? 27.244 -3.231 -33.425 1.00 87.06 122 GLN A C 1
ATOM 970 O O . GLN A 1 122 ? 26.278 -2.550 -33.072 1.00 87.06 122 GLN A O 1
ATOM 975 N N . LYS A 1 123 ? 27.182 -4.553 -33.582 1.00 86.94 123 LYS A N 1
ATOM 976 C CA . LYS A 1 123 ? 25.994 -5.361 -33.303 1.00 86.94 123 LYS A CA 1
ATOM 977 C C . LYS A 1 123 ? 25.827 -5.663 -31.816 1.00 86.94 123 LYS A C 1
ATOM 979 O O . LYS A 1 123 ? 26.803 -5.841 -31.087 1.00 86.94 123 LYS A O 1
ATOM 984 N N . VAL A 1 124 ? 24.574 -5.742 -31.388 1.00 85.56 124 VAL A N 1
ATOM 985 C CA . VAL A 1 124 ? 24.145 -6.133 -30.045 1.00 85.56 124 VAL A CA 1
ATOM 986 C C . VAL A 1 124 ? 23.215 -7.327 -30.189 1.00 85.56 124 VAL A C 1
ATOM 988 O O . VAL A 1 124 ? 22.274 -7.277 -30.974 1.00 85.56 124 VAL A O 1
ATOM 991 N N . HIS A 1 125 ? 23.481 -8.386 -29.429 1.00 88.12 125 HIS A N 1
ATOM 992 C CA . HIS A 1 125 ? 22.649 -9.582 -29.388 1.00 88.12 125 HIS A CA 1
ATOM 993 C C . HIS A 1 125 ? 22.205 -9.844 -27.950 1.00 88.12 125 HIS A C 1
ATOM 995 O O . HIS A 1 125 ? 23.037 -9.891 -27.040 1.00 88.12 125 HIS A O 1
ATOM 1001 N N . ILE A 1 126 ? 20.902 -10.026 -27.755 1.00 86.44 126 ILE A N 1
ATOM 1002 C CA . ILE A 1 126 ? 20.297 -10.397 -26.477 1.00 86.44 126 ILE A CA 1
ATOM 1003 C C . ILE A 1 126 ? 19.785 -11.828 -26.615 1.00 86.44 126 ILE A C 1
ATOM 1005 O O . ILE A 1 126 ? 18.913 -12.064 -27.454 1.00 86.44 126 ILE A O 1
ATOM 1009 N N . PRO A 1 127 ? 20.292 -12.776 -25.812 1.00 85.81 127 PRO A N 1
ATOM 1010 C CA . PRO A 1 127 ? 19.914 -14.175 -25.933 1.00 85.81 127 PRO A CA 1
ATOM 1011 C C . PRO A 1 127 ? 18.487 -14.433 -25.428 1.00 85.81 127 PRO A C 1
ATOM 1013 O O . PRO A 1 127 ? 17.925 -13.659 -24.650 1.00 85.81 127 PRO A O 1
ATOM 1016 N N . GLU A 1 128 ? 17.904 -15.548 -25.868 1.00 84.06 128 GLU A N 1
ATOM 1017 C CA . GLU A 1 128 ? 16.563 -15.988 -25.472 1.00 84.06 128 GLU A CA 1
ATOM 1018 C C . GLU A 1 128 ? 16.398 -16.047 -23.944 1.00 84.06 128 GLU A C 1
ATOM 1020 O O . GLU A 1 128 ? 17.266 -16.540 -23.223 1.00 84.06 128 GLU A O 1
ATOM 1025 N N . GLY A 1 129 ? 15.275 -15.519 -23.448 1.00 78.44 129 GLY A N 1
ATOM 1026 C CA . GLY A 1 129 ? 14.933 -15.537 -22.023 1.00 78.44 129 GLY A CA 1
ATOM 1027 C C . GLY A 1 129 ? 15.609 -14.459 -21.171 1.00 78.44 129 GLY A C 1
ATOM 1028 O O . GLY A 1 129 ? 15.262 -14.319 -19.999 1.00 78.44 129 GLY A O 1
ATOM 1029 N N . VAL A 1 130 ? 16.524 -13.661 -21.733 1.00 81.44 130 VAL A N 1
ATOM 1030 C CA . VAL A 1 130 ? 17.081 -12.493 -21.039 1.00 81.44 130 VAL A CA 1
ATOM 1031 C C . VAL A 1 130 ? 16.149 -11.301 -21.204 1.00 81.44 130 VAL A C 1
ATOM 1033 O O . VAL A 1 130 ? 15.892 -10.851 -22.319 1.00 81.44 130 VAL A O 1
ATOM 1036 N N . VAL A 1 131 ? 15.663 -10.781 -20.078 1.00 82.69 131 VAL A N 1
ATOM 1037 C CA . VAL A 1 131 ? 14.865 -9.555 -20.010 1.00 82.69 131 VAL A CA 1
ATOM 1038 C C . VAL A 1 131 ? 15.793 -8.391 -19.680 1.00 82.69 131 VAL A C 1
ATOM 1040 O O . VAL A 1 131 ? 16.503 -8.426 -18.677 1.00 82.69 131 VAL A O 1
ATOM 1043 N N . LEU A 1 132 ? 15.800 -7.356 -20.517 1.00 79.19 132 LEU A N 1
ATOM 1044 C CA . LEU A 1 132 ? 16.554 -6.131 -20.243 1.00 79.19 132 LEU A CA 1
ATOM 1045 C C . LEU A 1 132 ? 15.880 -5.328 -19.127 1.00 79.19 132 LEU A C 1
ATOM 1047 O O . LEU A 1 132 ? 14.682 -5.051 -19.224 1.00 79.19 132 LEU A O 1
ATOM 1051 N N . GLY A 1 133 ? 16.636 -4.913 -18.111 1.00 75.25 133 GLY A N 1
ATOM 1052 C CA . GLY A 1 133 ? 16.143 -4.047 -17.041 1.00 75.25 133 GLY A CA 1
ATOM 1053 C C . GLY A 1 133 ? 16.305 -2.561 -17.365 1.00 75.25 133 GLY A C 1
ATOM 1054 O O . GLY A 1 133 ? 16.701 -2.177 -18.469 1.00 75.25 133 GLY A O 1
ATOM 1055 N N . HIS A 1 134 ? 16.015 -1.709 -16.378 1.00 74.50 134 HIS A N 1
ATOM 1056 C CA . HIS A 1 134 ? 16.188 -0.261 -16.484 1.00 74.50 134 HIS A CA 1
ATOM 1057 C C . HIS A 1 134 ? 17.576 0.154 -16.981 1.00 74.50 134 HIS A C 1
ATOM 1059 O O . HIS A 1 134 ? 17.692 0.974 -17.887 1.00 74.50 134 HIS A O 1
ATOM 1065 N N . TYR A 1 135 ? 18.644 -0.379 -16.378 1.00 73.44 135 TYR A N 1
ATOM 1066 C CA . TYR A 1 135 ? 19.997 0.078 -16.683 1.00 73.44 135 TYR A CA 1
ATOM 1067 C C . TYR A 1 135 ? 20.336 -0.161 -18.148 1.00 73.44 135 TYR A C 1
ATOM 1069 O O . TYR A 1 135 ? 20.823 0.754 -18.809 1.00 73.44 135 TYR A O 1
ATOM 1077 N N . GLU A 1 136 ? 20.023 -1.348 -18.667 1.00 75.75 136 GLU A N 1
ATOM 1078 C CA . GLU A 1 136 ? 20.169 -1.632 -20.082 1.00 75.75 136 GLU A CA 1
ATOM 1079 C C . GLU A 1 136 ? 19.296 -0.652 -20.874 1.00 75.75 136 GLU A C 1
ATOM 1081 O O . GLU A 1 136 ? 19.836 0.238 -21.517 1.00 75.75 136 GLU A O 1
ATOM 1086 N N . GLN A 1 137 ? 17.969 -0.671 -20.735 1.00 74.06 137 GLN A N 1
ATOM 1087 C CA . GLN A 1 137 ? 17.065 0.146 -21.565 1.00 74.06 137 GLN A CA 1
ATOM 1088 C C . GLN A 1 137 ? 17.409 1.648 -21.616 1.00 74.06 137 GLN A C 1
ATOM 1090 O O . GLN A 1 137 ? 17.260 2.277 -22.663 1.00 74.06 137 GLN A O 1
ATOM 1095 N N . TRP A 1 138 ? 17.893 2.226 -20.515 1.00 67.69 138 TRP A N 1
ATOM 1096 C CA . TRP A 1 138 ? 18.210 3.655 -20.416 1.00 67.69 138 TRP A CA 1
ATOM 1097 C C . TRP A 1 138 ? 19.637 4.019 -20.835 1.00 67.69 138 TRP A C 1
ATOM 1099 O O . TRP A 1 138 ? 19.892 5.172 -21.184 1.00 67.69 138 TRP A O 1
ATOM 1109 N N . THR A 1 139 ? 20.571 3.065 -20.830 1.00 67.44 139 THR A N 1
ATOM 1110 C CA . THR A 1 139 ? 21.934 3.271 -21.357 1.00 67.44 139 THR A CA 1
ATOM 1111 C C . THR A 1 139 ? 22.082 2.800 -22.802 1.00 67.44 139 THR A C 1
ATOM 1113 O O . THR A 1 139 ? 23.093 3.080 -23.451 1.00 67.44 139 THR A O 1
ATOM 1116 N N . MET A 1 140 ? 21.067 2.119 -23.333 1.00 68.94 140 MET A N 1
ATOM 1117 C CA . MET A 1 140 ? 21.054 1.572 -24.680 1.00 68.94 140 MET A CA 1
ATOM 1118 C C . MET A 1 140 ? 21.050 2.668 -25.748 1.00 68.94 140 MET A C 1
ATOM 1120 O O . MET A 1 140 ? 20.023 3.222 -26.128 1.00 68.94 140 MET A O 1
ATOM 1124 N N . GLN A 1 141 ? 22.231 2.932 -26.303 1.00 75.81 141 GLN A N 1
ATOM 1125 C CA . GLN A 1 141 ? 22.418 3.728 -27.518 1.00 75.81 141 GLN A CA 1
ATOM 1126 C C . GLN A 1 141 ? 22.312 2.857 -28.779 1.00 75.81 141 GLN A C 1
ATOM 1128 O O . GLN A 1 141 ? 23.140 2.960 -29.683 1.00 75.81 141 GLN A O 1
ATOM 1133 N N . TRP A 1 142 ? 21.330 1.958 -28.848 1.00 79.38 142 TRP A N 1
ATOM 1134 C CA . TRP A 1 142 ? 21.175 1.040 -29.975 1.00 79.38 142 TRP A CA 1
ATOM 1135 C C . TRP A 1 142 ? 19.719 0.862 -30.402 1.00 79.38 142 TRP A C 1
ATOM 1137 O O . TRP A 1 142 ? 18.792 1.107 -29.634 1.00 79.38 142 TRP A O 1
ATOM 1147 N N . PHE A 1 143 ? 19.532 0.470 -31.659 1.00 84.06 143 PHE A N 1
ATOM 1148 C CA . PHE A 1 143 ? 18.238 0.167 -32.261 1.00 84.06 143 PHE A CA 1
ATOM 1149 C C . PHE A 1 143 ? 18.162 -1.311 -32.618 1.00 84.06 143 PHE A C 1
ATOM 1151 O O . PHE A 1 143 ? 19.164 -1.902 -33.004 1.00 84.06 143 PHE A O 1
ATOM 1158 N N . VAL A 1 144 ? 16.978 -1.906 -32.492 1.00 85.75 144 VAL A N 1
ATOM 1159 C CA . VAL A 1 144 ? 16.704 -3.240 -33.044 1.00 85.75 144 VAL A CA 1
ATOM 1160 C C . VAL A 1 144 ? 16.925 -3.234 -34.558 1.00 85.75 144 VAL A C 1
ATOM 1162 O O . VAL A 1 144 ? 16.648 -2.233 -35.217 1.00 85.75 144 VAL A O 1
ATOM 1165 N N . ASP A 1 145 ? 17.396 -4.347 -35.116 1.00 85.56 145 ASP A N 1
ATOM 1166 C CA . ASP A 1 145 ? 17.866 -4.421 -36.508 1.00 85.56 145 ASP A CA 1
ATOM 1167 C C . ASP A 1 145 ? 16.793 -4.057 -37.554 1.00 85.56 145 ASP A C 1
ATOM 1169 O O . ASP A 1 145 ? 17.121 -3.624 -38.659 1.00 85.56 145 ASP A O 1
ATOM 1173 N N . TRP A 1 146 ? 15.505 -4.181 -37.215 1.00 82.81 146 TRP A N 1
ATOM 1174 C CA . TRP A 1 146 ? 14.393 -3.789 -38.089 1.00 82.81 146 TRP A CA 1
ATOM 1175 C C . TRP A 1 146 ? 14.015 -2.298 -38.008 1.00 82.81 146 TRP A C 1
ATOM 1177 O O . TRP A 1 146 ? 13.127 -1.852 -38.735 1.00 82.81 146 TRP A O 1
ATOM 1187 N N . VAL A 1 147 ? 14.639 -1.514 -37.123 1.00 82.62 147 VAL A N 1
ATOM 1188 C CA . VAL A 1 147 ? 14.455 -0.059 -37.031 1.00 82.62 147 VAL A CA 1
ATOM 1189 C C . VAL A 1 147 ? 15.602 0.628 -37.754 1.00 82.62 147 VAL A C 1
ATOM 1191 O O . VAL A 1 147 ? 16.756 0.455 -37.394 1.00 82.62 147 VAL A O 1
ATOM 1194 N N . VAL A 1 148 ? 15.277 1.464 -38.74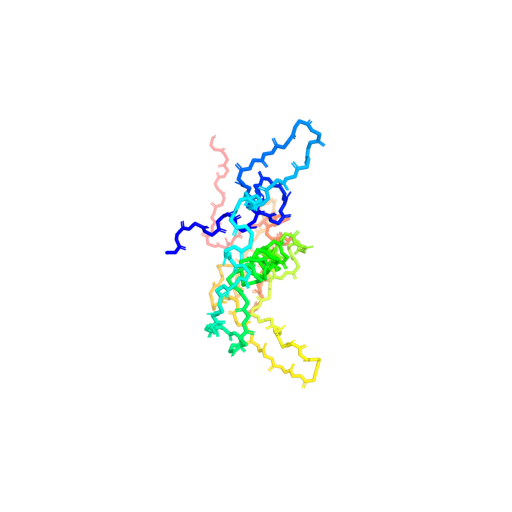1 1.00 80.12 148 VAL A N 1
ATOM 1195 C CA . VAL A 1 148 ? 16.260 2.288 -39.455 1.00 80.12 148 VAL A CA 1
ATOM 1196 C C . VAL A 1 148 ? 16.209 3.713 -38.916 1.00 80.12 148 VAL A C 1
ATOM 1198 O O . VAL A 1 148 ? 15.187 4.395 -39.010 1.00 80.12 148 VAL A O 1
ATOM 1201 N N . TYR A 1 149 ? 17.325 4.190 -38.371 1.00 78.38 149 TYR A N 1
ATOM 1202 C CA . TYR A 1 149 ? 17.457 5.582 -37.942 1.00 78.38 149 TYR A CA 1
ATOM 1203 C C . TYR A 1 149 ? 17.682 6.506 -39.147 1.00 78.38 149 TYR A C 1
ATOM 1205 O O . TYR A 1 149 ? 18.747 6.489 -39.757 1.00 78.38 149 TYR A O 1
ATOM 1213 N N . LEU A 1 150 ? 16.690 7.341 -39.473 1.00 77.88 150 LEU A N 1
ATOM 1214 C CA . LEU A 1 150 ? 16.739 8.273 -40.613 1.00 77.88 150 LEU A CA 1
ATOM 1215 C C . LEU A 1 150 ? 17.315 9.664 -40.273 1.00 77.88 150 LEU A C 1
ATOM 1217 O O . LEU A 1 150 ? 17.377 10.528 -41.143 1.00 77.88 150 LEU A O 1
ATOM 1221 N N . GLY A 1 151 ? 17.763 9.891 -39.033 1.00 72.12 151 GLY A N 1
ATOM 1222 C CA . GLY A 1 151 ? 18.250 11.203 -38.590 1.00 72.12 151 GLY A CA 1
ATOM 1223 C C . GLY A 1 151 ? 17.139 12.239 -38.380 1.00 72.12 151 GLY A C 1
ATOM 1224 O O . GLY A 1 151 ? 15.964 11.997 -38.652 1.00 72.12 151 GLY A O 1
ATOM 1225 N N . ARG A 1 152 ? 17.511 13.407 -37.842 1.00 57.22 152 ARG A N 1
ATOM 1226 C CA . ARG A 1 152 ? 16.632 14.585 -37.815 1.00 57.22 152 ARG A CA 1
ATOM 1227 C C . ARG A 1 152 ? 16.676 15.191 -39.222 1.00 57.22 152 ARG A C 1
ATOM 1229 O O . ARG A 1 152 ? 17.768 15.544 -39.664 1.00 57.22 152 ARG A O 1
ATOM 1236 N N . GLY A 1 153 ? 15.533 15.238 -39.907 1.00 47.28 153 GLY A N 1
ATOM 1237 C CA . GLY A 1 153 ? 15.371 16.041 -41.125 1.00 47.28 153 GLY A CA 1
ATOM 1238 C C . GLY A 1 153 ? 15.531 17.530 -40.854 1.00 47.28 153 GLY A C 1
ATOM 1239 O O . GLY A 1 153 ? 15.377 17.934 -39.674 1.00 47.28 153 GLY A O 1
#

Mean predicted aligned error: 15.49 Å

Radius of gyration: 27.18 Å; Cα contacts (8 Å, |Δi|>4): 172; chains: 1; bounding box: 52×46×70 Å

Secondary structure (DSSP, 8-state):
---THHHHHHHTTSS---SEE-TTS-EESS-GGGHHHHHH-EEE-TTT--EEEHHHHHHHHHHHHHT------HHHHSTTSSTT-SEEE--SSTT---EEES-S--TTBSSEEEEETTEEEEEEEE-TTPBP-HHHHHH--EEETT-------

pLDDT: mean 77.27, std 11.99, range [41.38, 95.56]

Nearest PDB structures (foldseek):
  2d9k-assembly1_A  TM=4.723E-01  e=8.952E+00  Homo sapiens
  8qv2-assembly1_Bb  TM=1.992E-01  e=8.387E+00  Saccharomyces cerevisiae

Solvent-accessible surface area (backbone atoms only — not comparable to full-atom values): 9478 Å² total; per-residue (Å²): 134,93,62,71,66,56,42,55,32,32,48,74,63,77,42,77,78,58,73,44,73,45,98,86,72,49,70,38,56,65,61,73,89,48,50,67,59,32,54,69,42,74,45,68,40,89,84,80,64,48,77,39,26,49,47,54,52,53,53,50,50,50,50,51,44,40,67,44,80,69,82,68,54,66,56,80,80,45,67,71,75,62,68,48,47,55,62,45,76,72,44,94,45,96,92,51,88,37,78,44,73,74,56,99,75,59,97,57,40,23,71,44,53,24,22,26,69,93,42,67,8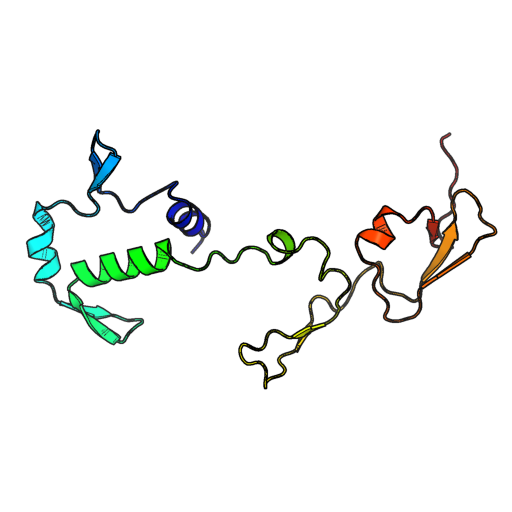8,46,70,46,79,40,58,70,80,44,43,59,32,60,69,52,68,76,67,55,62,53,37,49,70,91,58,79,88,82,73,87,127

Sequence (153 aa):
LDKLDYWYLLDSGAVDLACHVFPNGSIMHINPKFIPVLKNIKVKDKVTGAEMSVYDLVMLRYSQMKNAPVLTPLEAVAPHKYENLTVINIAEKPEQEENYIIAPFHVFTGPLDGYMKDNPDQKVHIPEGVVLGHYEQWTMQWFVDWVVYLGRG

Foldseek 3Di:
DPCPVVLVCLLVVVDAQAPDQDPVRDGHNDDPVCVVVQQPAWDQDPPPRDIGGNVVVVVVVRVCSNPPPPPPPPCNVPPFPCQFPQWDAPDPDPPDGDIDGPDPDDPQADQFKKAQQVGRVHIDGHHHSGHDIPVCVVVRNIDTPPDDDPDDD